Protein AF-A0A520YKG7-F1 (afdb_monomer_lite)

Structure (mmCIF, N/CA/C/O backbone):
data_AF-A0A520YKG7-F1
#
_entry.id   AF-A0A520YKG7-F1
#
loop_
_atom_site.group_PDB
_atom_site.id
_atom_site.type_symbol
_atom_site.label_atom_id
_atom_site.label_alt_id
_atom_site.label_comp_id
_atom_site.label_asym_id
_atom_site.label_entity_id
_atom_site.label_seq_id
_atom_site.pdbx_PDB_ins_code
_atom_site.Cartn_x
_atom_site.Cartn_y
_atom_site.Cartn_z
_atom_site.occupancy
_atom_site.B_iso_or_equiv
_atom_site.auth_seq_id
_atom_site.auth_comp_id
_atom_site.auth_asym_id
_atom_site.auth_atom_id
_atom_site.pdbx_PDB_model_num
ATOM 1 N N . MET A 1 1 ? 3.616 19.211 -16.655 1.00 41.81 1 MET A N 1
ATOM 2 C CA . MET A 1 1 ? 2.172 19.177 -16.351 1.00 41.81 1 MET A CA 1
ATOM 3 C C . MET A 1 1 ? 2.049 18.982 -14.856 1.00 41.81 1 MET A C 1
ATOM 5 O O . MET A 1 1 ? 2.781 18.160 -14.324 1.00 41.81 1 MET A O 1
ATOM 9 N N . THR A 1 2 ? 1.227 19.769 -14.176 1.00 41.72 2 THR A N 1
ATOM 10 C CA . THR A 1 2 ? 0.953 19.581 -12.748 1.00 41.72 2 THR A CA 1
ATOM 11 C C . THR A 1 2 ? 0.110 18.315 -12.625 1.00 41.72 2 THR A C 1
ATOM 13 O O . THR A 1 2 ? -1.016 18.299 -13.120 1.00 41.72 2 THR A O 1
ATOM 16 N N . ALA A 1 3 ? 0.666 17.235 -12.073 1.00 53.41 3 ALA A N 1
ATOM 17 C CA . ALA A 1 3 ? -0.140 16.084 -11.688 1.00 53.41 3 ALA A CA 1
ATOM 18 C C . ALA A 1 3 ? -1.096 16.581 -10.601 1.00 53.41 3 ALA A C 1
ATOM 20 O O . ALA A 1 3 ? -0.657 17.030 -9.541 1.00 53.41 3 ALA A O 1
ATOM 21 N N . ASN A 1 4 ? -2.392 16.621 -10.900 1.00 57.44 4 ASN A N 1
ATOM 22 C CA . ASN A 1 4 ? -3.380 16.861 -9.863 1.00 57.44 4 ASN A CA 1
ATOM 23 C C . ASN A 1 4 ? -3.412 15.580 -9.035 1.00 57.44 4 ASN A C 1
ATOM 25 O O . ASN A 1 4 ? -3.989 14.594 -9.486 1.00 57.44 4 ASN A O 1
ATOM 29 N N . ALA A 1 5 ? -2.736 15.588 -7.884 1.00 66.00 5 ALA A N 1
ATOM 30 C CA . ALA A 1 5 ? -2.836 14.510 -6.913 1.00 66.00 5 ALA A CA 1
ATOM 31 C C . ALA A 1 5 ? -4.321 14.289 -6.614 1.00 66.00 5 ALA A C 1
ATOM 33 O O . ALA A 1 5 ? -5.017 15.209 -6.169 1.00 66.00 5 ALA A O 1
ATOM 34 N N . MET A 1 6 ? -4.817 13.098 -6.929 1.00 80.38 6 MET A N 1
ATOM 35 C CA . MET A 1 6 ? -6.209 12.741 -6.713 1.00 80.38 6 MET A CA 1
ATOM 36 C C . MET A 1 6 ? -6.215 11.731 -5.578 1.00 80.38 6 MET A C 1
ATOM 38 O O . MET A 1 6 ? -5.875 10.563 -5.740 1.00 80.38 6 MET A O 1
ATOM 42 N N . LEU A 1 7 ? -6.507 12.245 -4.385 1.00 88.81 7 LEU A N 1
ATOM 43 C CA . LEU A 1 7 ? -6.588 11.438 -3.178 1.00 88.81 7 LEU A CA 1
ATOM 44 C C . LEU A 1 7 ? -7.833 10.562 -3.258 1.00 88.81 7 LEU A C 1
ATOM 46 O O . LEU A 1 7 ? -8.961 11.060 -3.264 1.00 88.81 7 LEU A O 1
ATOM 50 N N . VAL A 1 8 ? -7.608 9.256 -3.293 1.00 91.19 8 VAL A N 1
ATOM 51 C CA . VAL A 1 8 ? -8.650 8.239 -3.247 1.00 91.19 8 VAL A CA 1
ATOM 52 C C . VAL A 1 8 ? -8.713 7.684 -1.839 1.00 91.19 8 VAL A C 1
ATOM 54 O O . VAL A 1 8 ? -7.689 7.341 -1.259 1.00 91.19 8 VAL A O 1
ATOM 57 N N . THR A 1 9 ? -9.928 7.558 -1.309 1.00 94.25 9 THR A N 1
ATOM 58 C CA . THR A 1 9 ? -10.189 6.876 -0.041 1.00 94.25 9 THR A CA 1
ATOM 59 C C . THR A 1 9 ? -11.094 5.678 -0.287 1.00 94.25 9 THR A C 1
ATOM 61 O O . THR A 1 9 ? -12.175 5.814 -0.861 1.00 94.25 9 THR A O 1
ATOM 64 N N . GLN A 1 10 ? -10.670 4.502 0.168 1.00 94.44 10 GLN A N 1
ATOM 65 C CA . GLN A 1 10 ? -11.417 3.253 0.046 1.00 94.44 10 GLN A CA 1
ATOM 66 C C . GLN A 1 10 ? -11.603 2.601 1.414 1.00 94.44 10 GLN A C 1
ATOM 68 O O . GLN A 1 10 ? -10.693 2.556 2.242 1.00 94.44 10 GLN A O 1
ATOM 73 N N . MET A 1 11 ? -12.813 2.102 1.656 1.00 96.25 11 MET A N 1
ATOM 74 C CA . MET A 1 11 ? -13.170 1.469 2.921 1.00 96.25 11 MET A CA 1
ATOM 75 C C . MET A 1 11 ? -12.993 -0.042 2.827 1.00 96.25 11 MET A C 1
ATOM 77 O O . MET A 1 11 ? -13.599 -0.676 1.966 1.00 96.25 11 MET A O 1
ATOM 81 N N . GLY A 1 12 ? -12.202 -0.593 3.743 1.00 94.12 12 GLY A N 1
ATOM 82 C CA . GLY A 1 12 ? -12.228 -2.008 4.085 1.00 94.12 12 GLY A CA 1
ATOM 83 C C . GLY A 1 12 ? -13.203 -2.298 5.227 1.00 94.12 12 GLY A C 1
ATOM 84 O O . GLY A 1 12 ? -13.987 -1.426 5.629 1.00 94.12 12 GLY A O 1
ATOM 85 N N . ASP A 1 13 ? -13.121 -3.501 5.792 1.00 95.44 13 ASP A N 1
ATOM 86 C CA . ASP A 1 13 ? -13.979 -3.924 6.908 1.00 95.44 13 ASP A CA 1
ATOM 87 C C . ASP A 1 13 ? -13.595 -3.189 8.203 1.00 95.44 13 ASP A C 1
ATOM 89 O O . ASP A 1 13 ? -14.418 -2.482 8.791 1.00 95.44 13 ASP A O 1
ATOM 93 N N . ASP A 1 14 ? -12.316 -3.232 8.570 1.00 96.62 14 ASP A N 1
ATOM 94 C CA . ASP A 1 14 ? -11.746 -2.671 9.803 1.00 96.62 14 ASP A CA 1
ATOM 95 C C . ASP A 1 14 ? -10.835 -1.464 9.576 1.00 96.62 14 ASP A C 1
ATOM 97 O O . ASP A 1 14 ? -10.457 -0.771 10.523 1.00 96.62 14 ASP A O 1
ATOM 101 N N . VAL A 1 15 ? -10.463 -1.208 8.325 1.00 96.38 15 VAL A N 1
ATOM 102 C CA . VAL A 1 15 ? -9.498 -0.167 7.964 1.00 96.38 15 VAL A CA 1
ATOM 103 C C . VAL A 1 15 ? -10.014 0.722 6.842 1.00 96.38 15 VAL A C 1
ATOM 105 O O . VAL A 1 15 ? -10.948 0.380 6.116 1.00 96.38 15 VAL A O 1
ATOM 108 N N . VAL A 1 16 ? -9.410 1.895 6.716 1.00 96.69 16 VAL A N 1
ATOM 109 C CA . VAL A 1 16 ? -9.619 2.834 5.617 1.00 96.69 16 VAL A CA 1
ATOM 110 C C . VAL A 1 16 ? -8.267 3.099 4.970 1.00 96.69 16 VAL A C 1
ATOM 112 O O . VAL A 1 16 ? -7.317 3.462 5.662 1.00 96.69 16 VAL A O 1
ATOM 115 N N . PHE A 1 17 ? -8.194 2.916 3.656 1.00 95.56 17 PHE A N 1
ATOM 116 C CA . PHE A 1 17 ? -7.004 3.173 2.854 1.00 95.56 17 PHE A CA 1
ATOM 117 C C . PHE A 1 17 ? -7.140 4.517 2.149 1.00 95.56 17 PHE A C 1
ATOM 119 O O . PHE A 1 17 ? -8.188 4.783 1.555 1.00 95.56 17 PHE A O 1
ATOM 126 N N . SER A 1 18 ? -6.081 5.321 2.161 1.00 94.12 18 SER A N 1
ATOM 127 C CA . SER A 1 18 ? -5.967 6.517 1.329 1.00 94.12 18 SER A CA 1
ATOM 128 C C . SER A 1 18 ? -4.671 6.494 0.526 1.00 94.12 18 SER A C 1
ATOM 130 O O . SER A 1 18 ? -3.623 6.144 1.060 1.00 94.12 18 SER A O 1
ATOM 132 N N . TYR A 1 19 ? -4.741 6.848 -0.755 1.00 91.94 19 TYR A N 1
ATOM 133 C CA . TYR A 1 19 ? -3.592 6.874 -1.667 1.00 91.94 19 TYR A CA 1
ATOM 134 C C . TYR A 1 19 ? -3.807 7.887 -2.798 1.00 91.94 19 TYR A C 1
ATOM 136 O O . TYR A 1 19 ? -4.915 8.388 -2.992 1.00 91.94 19 TYR A O 1
ATOM 144 N N . ASP A 1 20 ? -2.746 8.190 -3.544 1.00 88.00 20 ASP A N 1
ATOM 145 C CA . ASP A 1 20 ? -2.796 9.061 -4.723 1.00 88.00 20 ASP A CA 1
ATOM 146 C C . ASP A 1 20 ? -2.929 8.227 -6.009 1.00 88.00 20 ASP A C 1
ATOM 148 O O . ASP A 1 20 ? -2.026 7.461 -6.361 1.00 88.00 20 ASP A O 1
ATOM 152 N N . GLU A 1 21 ? -4.046 8.379 -6.728 1.00 83.12 21 GLU A N 1
ATOM 153 C CA . GLU A 1 21 ? -4.268 7.672 -8.002 1.00 83.12 21 GLU A CA 1
ATOM 154 C C . GLU A 1 21 ? -3.567 8.322 -9.205 1.00 83.12 21 GLU A C 1
ATOM 156 O O . GLU A 1 21 ? -3.697 7.841 -10.327 1.00 83.12 21 GLU A O 1
ATOM 161 N N . SER A 1 22 ? -2.801 9.400 -8.997 1.00 78.75 22 SER A N 1
ATOM 162 C CA . SER A 1 22 ? -1.868 9.916 -10.006 1.00 78.75 22 SER A CA 1
ATOM 163 C C . SER A 1 22 ? -0.537 9.151 -10.049 1.00 78.75 22 SER A C 1
ATOM 165 O O . SER A 1 22 ? 0.295 9.407 -10.923 1.00 78.75 22 SER A O 1
ATOM 167 N N . SER A 1 23 ? -0.327 8.208 -9.120 1.00 76.44 23 SER A N 1
ATOM 168 C CA . SER A 1 23 ? 0.858 7.348 -9.093 1.00 76.44 23 SER A CA 1
ATOM 169 C C . SER A 1 23 ? 0.849 6.323 -10.247 1.00 76.44 23 SER A C 1
ATOM 171 O O . SER A 1 23 ? -0.215 5.926 -10.720 1.00 76.44 23 SER A O 1
ATOM 173 N N . PRO A 1 24 ? 2.020 5.827 -10.690 1.00 78.75 24 PRO A N 1
ATOM 174 C CA . PRO A 1 24 ? 2.124 4.832 -11.772 1.00 78.75 24 PRO A CA 1
ATOM 175 C C . PRO A 1 24 ? 1.618 3.427 -11.387 1.00 78.75 24 PRO A C 1
ATOM 177 O O . PRO A 1 24 ? 1.661 2.506 -12.201 1.00 78.75 24 PRO A O 1
ATOM 1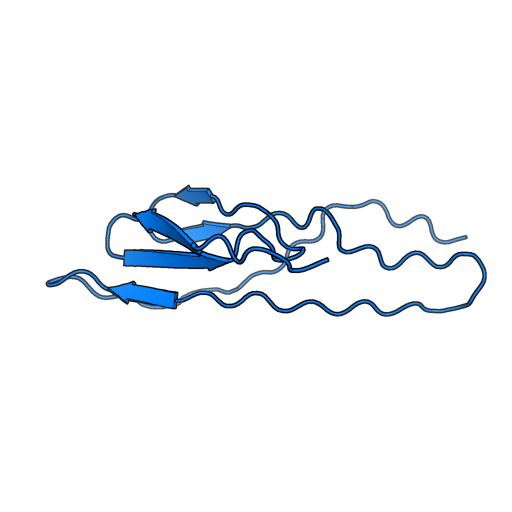80 N N . TYR A 1 25 ? 1.163 3.258 -10.142 1.00 78.44 25 TYR A N 1
ATOM 181 C CA . TYR A 1 25 ? 0.487 2.056 -9.655 1.00 78.44 25 TYR A CA 1
ATOM 182 C C . TYR A 1 25 ? -1.027 2.084 -9.918 1.00 78.44 25 TYR A C 1
ATOM 184 O O . TYR A 1 25 ? -1.723 1.125 -9.589 1.00 78.44 25 TYR A O 1
ATOM 192 N N . GLY A 1 26 ? -1.536 3.183 -10.486 1.00 76.69 26 GLY A N 1
ATOM 193 C CA . GLY A 1 26 ? -2.916 3.315 -10.926 1.00 76.69 26 GLY A CA 1
ATOM 194 C C . GLY A 1 26 ? -3.935 3.253 -9.787 1.00 76.69 26 GLY A C 1
ATOM 195 O O . GLY A 1 26 ? -3.763 3.839 -8.715 1.00 76.69 26 GLY A O 1
ATOM 196 N N . LYS A 1 27 ? -5.048 2.562 -10.047 1.00 84.75 27 LYS A N 1
ATOM 197 C CA . LYS A 1 27 ? -6.190 2.461 -9.129 1.00 84.75 27 LYS A CA 1
ATOM 198 C C . LYS A 1 27 ? -6.060 1.244 -8.224 1.00 84.75 27 LYS A C 1
ATOM 200 O O . LYS A 1 27 ? -5.867 0.127 -8.696 1.00 84.75 27 LYS A O 1
ATOM 205 N N . GLY A 1 28 ? -6.266 1.455 -6.929 1.00 89.19 28 GLY A N 1
ATOM 206 C CA . GLY A 1 28 ? -6.385 0.382 -5.952 1.00 89.19 28 GLY A CA 1
ATOM 207 C C . GLY A 1 28 ? -7.787 -0.234 -5.925 1.00 89.19 28 GLY A C 1
ATOM 208 O O . GLY A 1 28 ? -8.791 0.433 -6.192 1.00 89.19 28 GLY A O 1
ATOM 209 N N . THR A 1 29 ? -7.866 -1.511 -5.562 1.00 91.88 29 THR A N 1
ATOM 210 C CA . THR A 1 29 ? -9.116 -2.213 -5.232 1.00 91.88 29 THR A CA 1
ATOM 211 C C . THR A 1 29 ? -9.025 -2.772 -3.817 1.00 91.88 29 THR A C 1
ATOM 213 O O . THR A 1 29 ? -8.001 -3.346 -3.450 1.00 91.88 29 THR A O 1
ATOM 216 N N . VAL A 1 30 ? -10.095 -2.624 -3.030 1.00 94.56 30 VAL A N 1
ATOM 217 C CA . VAL A 1 30 ? -10.169 -3.115 -1.645 1.00 94.56 30 VAL A CA 1
ATOM 218 C C . VAL A 1 30 ? -11.148 -4.278 -1.538 1.00 94.56 30 VAL A C 1
ATOM 220 O O . VAL A 1 30 ? -12.281 -4.189 -2.011 1.00 94.56 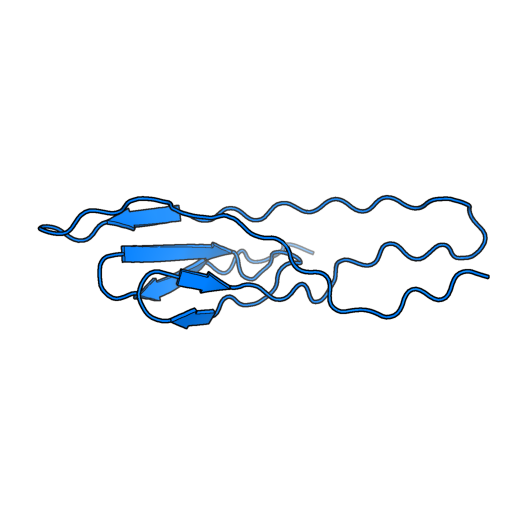30 VAL A O 1
ATOM 223 N N . VAL A 1 31 ? -10.712 -5.356 -0.884 1.00 94.38 31 VAL A N 1
ATOM 224 C CA . VAL A 1 31 ? -11.543 -6.505 -0.504 1.00 94.38 31 VAL A CA 1
ATOM 225 C C . VAL A 1 31 ? -11.216 -6.867 0.943 1.00 94.38 31 VAL A C 1
ATOM 227 O O . VAL A 1 31 ? -10.078 -7.211 1.262 1.00 94.38 31 VAL A O 1
ATOM 230 N N . GLY A 1 32 ? -12.205 -6.775 1.834 1.00 93.75 32 GLY A N 1
ATOM 231 C CA . GLY A 1 32 ? -11.986 -6.933 3.272 1.00 93.75 32 GLY A CA 1
ATOM 232 C C . GLY A 1 32 ? -10.991 -5.897 3.803 1.00 93.75 32 GLY A C 1
ATOM 233 O O . GLY A 1 32 ? -11.183 -4.700 3.612 1.00 93.75 32 GLY A O 1
ATOM 234 N N . ASN A 1 33 ? -9.905 -6.351 4.432 1.00 94.44 33 ASN A N 1
ATOM 235 C CA . ASN A 1 33 ? -8.812 -5.499 4.926 1.00 94.44 33 ASN A CA 1
ATOM 236 C C . ASN A 1 33 ? -7.566 -5.532 4.026 1.00 94.44 33 ASN A C 1
ATOM 238 O O . ASN A 1 33 ? -6.471 -5.195 4.473 1.00 94.44 33 ASN A O 1
ATOM 242 N N . SER A 1 34 ? -7.721 -5.952 2.770 1.00 93.31 34 SER A N 1
ATOM 243 C CA . SER A 1 34 ? -6.637 -6.032 1.795 1.00 93.31 34 SER A CA 1
ATOM 244 C C . SER A 1 34 ? -6.857 -5.024 0.676 1.00 93.31 34 SER A C 1
ATOM 246 O O . SER A 1 34 ? -7.963 -4.904 0.147 1.00 93.31 34 SER A O 1
ATOM 248 N N . ILE A 1 35 ? -5.787 -4.328 0.300 1.00 93.50 35 ILE A N 1
ATOM 249 C CA . ILE A 1 35 ? -5.745 -3.459 -0.873 1.00 93.50 35 ILE A CA 1
ATOM 250 C C . ILE A 1 35 ? -4.789 -4.050 -1.909 1.00 93.50 35 ILE A C 1
ATOM 252 O O . ILE A 1 35 ? -3.745 -4.602 -1.563 1.00 93.50 35 ILE A O 1
ATOM 256 N N . SER A 1 36 ? -5.153 -3.968 -3.183 1.00 91.50 36 SER A N 1
ATOM 257 C CA . SER A 1 36 ? -4.320 -4.409 -4.303 1.00 91.50 36 SER A CA 1
ATOM 258 C C . SER A 1 36 ? -4.245 -3.320 -5.363 1.00 91.50 36 SER A C 1
ATOM 260 O O . SER A 1 36 ? -5.243 -2.647 -5.615 1.00 91.50 36 SER A O 1
ATOM 262 N N . PHE A 1 37 ? -3.072 -3.175 -5.976 1.00 89.12 37 PHE A N 1
ATOM 263 C CA . PHE A 1 37 ? -2.781 -2.209 -7.034 1.00 89.12 37 PHE A CA 1
ATOM 264 C C . PHE A 1 37 ? -2.260 -2.943 -8.264 1.00 89.12 37 PHE A C 1
ATOM 266 O O . PHE A 1 37 ? -1.554 -3.943 -8.121 1.00 89.12 37 PHE A O 1
ATOM 273 N N . ASP A 1 38 ? -2.597 -2.433 -9.445 1.00 83.19 38 ASP A N 1
ATOM 274 C CA . ASP A 1 38 ? -2.124 -2.956 -10.724 1.00 83.19 38 ASP A CA 1
ATOM 275 C C . ASP A 1 38 ? -1.366 -1.842 -11.464 1.00 83.19 38 ASP A C 1
ATOM 277 O O . ASP A 1 38 ? -1.982 -0.837 -11.836 1.00 83.19 38 ASP A O 1
ATOM 281 N N . PRO A 1 39 ? -0.033 -1.951 -11.617 1.00 76.88 39 PRO A N 1
ATOM 282 C CA . PRO A 1 39 ? 0.759 -0.905 -12.243 1.00 76.88 39 PRO A CA 1
ATOM 283 C C . PRO A 1 39 ? 0.432 -0.771 -13.730 1.00 76.88 39 PRO A C 1
ATOM 285 O O . PRO A 1 39 ? 0.579 -1.709 -14.507 1.00 76.88 39 PRO A O 1
ATOM 288 N N . ASP A 1 40 ? 0.043 0.432 -14.150 1.00 72.75 40 ASP A N 1
ATOM 289 C CA . ASP A 1 40 ? -0.351 0.706 -15.535 1.00 72.75 40 ASP A CA 1
ATOM 290 C C . ASP A 1 40 ?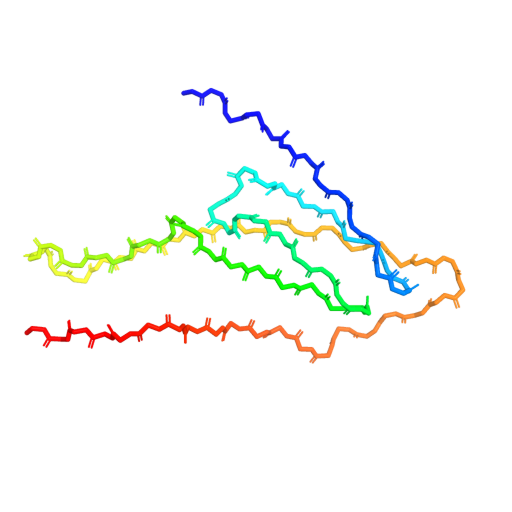 0.782 1.323 -16.375 1.00 72.75 40 ASP A C 1
ATOM 292 O O . ASP A 1 40 ? 0.784 1.210 -17.605 1.00 72.75 40 ASP A O 1
ATOM 296 N N . ASN A 1 41 ? 1.773 1.939 -15.722 1.00 70.00 41 ASN A N 1
ATOM 297 C CA . ASN A 1 41 ? 2.812 2.739 -16.377 1.00 70.00 41 ASN A CA 1
ATOM 298 C C . ASN A 1 41 ? 4.242 2.457 -15.887 1.00 70.00 41 ASN A C 1
ATOM 300 O O . ASN A 1 41 ? 5.148 3.254 -16.134 1.00 70.00 41 ASN A O 1
ATOM 304 N N . ILE A 1 42 ? 4.480 1.324 -15.226 1.00 75.31 42 ILE A N 1
ATOM 305 C CA . ILE A 1 42 ? 5.837 0.881 -14.874 1.00 75.31 42 ILE A CA 1
ATOM 306 C C . ILE A 1 42 ? 6.335 -0.055 -15.978 1.00 75.31 42 ILE A C 1
ATOM 308 O O . ILE A 1 42 ? 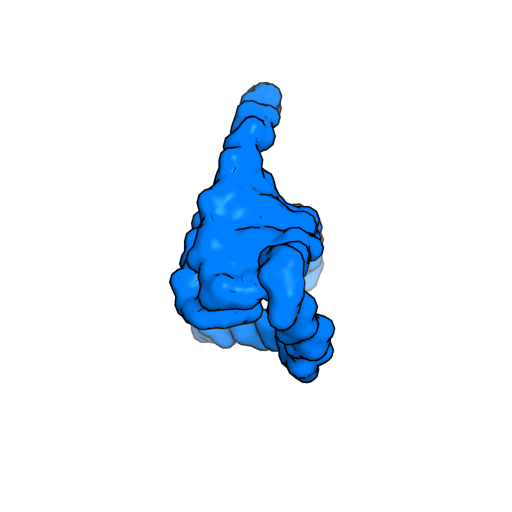5.860 -1.179 -16.105 1.00 75.31 42 ILE A O 1
ATOM 312 N N . ARG A 1 43 ? 7.276 0.414 -16.807 1.00 72.75 43 ARG A N 1
ATOM 313 C CA . ARG A 1 43 ? 7.840 -0.363 -17.925 1.00 72.75 43 ARG A CA 1
ATOM 314 C C . ARG A 1 43 ? 9.358 -0.296 -17.943 1.00 72.75 43 ARG A C 1
ATOM 316 O O . ARG A 1 43 ? 9.928 0.715 -18.341 1.00 72.75 43 ARG A O 1
ATOM 323 N N . ALA A 1 44 ? 10.004 -1.392 -17.567 1.00 70.06 44 ALA A N 1
ATOM 324 C CA . ALA A 1 44 ? 11.447 -1.570 -17.680 1.00 70.06 44 ALA A CA 1
ATOM 325 C C . ALA A 1 44 ? 11.795 -2.299 -18.993 1.00 70.06 44 ALA A C 1
ATOM 327 O O . ALA A 1 44 ? 12.155 -3.473 -19.000 1.00 70.06 44 ALA A O 1
ATOM 328 N N . GLU A 1 45 ? 11.640 -1.622 -20.133 1.00 69.12 45 GLU A N 1
ATOM 329 C CA . GLU A 1 45 ? 11.917 -2.216 -21.449 1.00 69.12 45 GLU A CA 1
ATOM 330 C C . GLU A 1 45 ? 13.377 -1.983 -21.874 1.00 69.12 45 GLU A C 1
ATOM 332 O O . GLU A 1 45 ? 13.826 -0.846 -22.025 1.00 69.12 45 GLU A O 1
ATOM 337 N N . SER A 1 46 ? 14.123 -3.062 -22.139 1.00 62.12 46 SER A N 1
ATOM 338 C CA . SER A 1 46 ? 15.447 -2.970 -22.764 1.00 62.12 46 SER A CA 1
ATOM 339 C C . SER A 1 46 ? 15.301 -2.786 -24.276 1.00 62.12 46 SER A C 1
ATOM 341 O O . SER A 1 46 ? 15.248 -3.747 -25.039 1.00 62.12 46 SER A O 1
ATOM 343 N N . MET A 1 47 ? 15.255 -1.539 -24.746 1.00 69.44 47 MET A N 1
ATOM 344 C CA . MET A 1 47 ? 15.242 -1.214 -26.183 1.00 69.44 47 MET A CA 1
ATOM 345 C C . MET A 1 47 ? 16.638 -1.357 -26.829 1.00 69.44 47 MET A C 1
ATOM 347 O O . MET A 1 47 ? 17.107 -0.465 -27.534 1.00 69.44 47 MET A O 1
ATOM 351 N N . GLY A 1 48 ? 17.353 -2.446 -26.532 1.00 64.69 48 GLY A N 1
ATOM 352 C CA . GLY A 1 48 ? 18.742 -2.657 -26.964 1.00 64.69 48 GLY A CA 1
ATOM 353 C C . GLY A 1 48 ? 19.779 -1.814 -26.206 1.00 64.69 48 GLY A C 1
ATOM 354 O O . GLY A 1 48 ? 20.936 -1.760 -26.616 1.00 64.69 48 GLY A O 1
ATOM 355 N N . ALA A 1 49 ? 19.379 -1.166 -25.106 1.00 62.62 49 ALA A N 1
ATOM 356 C CA . ALA A 1 49 ? 20.218 -0.268 -24.305 1.00 62.62 49 ALA A CA 1
ATOM 357 C C . ALA A 1 49 ? 20.922 -0.950 -23.109 1.00 62.62 49 ALA A C 1
ATOM 359 O O . ALA A 1 49 ? 21.666 -0.291 -22.386 1.00 62.62 49 ALA A O 1
ATOM 360 N N . GLY A 1 50 ? 20.709 -2.255 -22.897 1.00 66.12 50 GLY A N 1
ATOM 361 C CA . GLY A 1 50 ? 21.153 -2.971 -21.693 1.00 66.12 50 GLY A CA 1
ATOM 362 C C . GLY A 1 50 ? 20.067 -3.030 -20.613 1.00 66.12 50 GLY A C 1
ATOM 363 O O . GLY A 1 50 ? 18.896 -2.786 -20.905 1.00 66.12 50 GLY A O 1
ATOM 364 N N . ALA A 1 51 ? 20.427 -3.406 -19.382 1.00 66.25 51 ALA A N 1
ATOM 365 C CA . ALA A 1 51 ? 19.471 -3.469 -18.274 1.00 66.25 51 ALA A CA 1
ATOM 366 C C . ALA A 1 51 ? 18.877 -2.075 -17.998 1.00 66.25 51 ALA A C 1
ATOM 368 O O . ALA A 1 51 ? 19.623 -1.112 -17.820 1.00 66.25 51 ALA A O 1
ATOM 369 N N . VAL A 1 52 ? 17.546 -1.979 -17.980 1.00 70.38 52 VAL A N 1
ATOM 370 C CA . VAL A 1 52 ? 16.807 -0.754 -17.651 1.00 70.38 52 VAL A CA 1
ATOM 371 C C . VAL A 1 52 ? 16.142 -0.964 -16.300 1.00 70.38 52 VAL A C 1
ATOM 373 O O . VAL A 1 52 ? 15.464 -1.966 -16.097 1.00 70.38 52 VAL A O 1
ATOM 376 N N . GLU A 1 53 ? 16.350 -0.025 -15.385 1.00 75.69 53 GLU A N 1
ATOM 377 C CA . GLU A 1 53 ? 15.703 0.001 -14.076 1.00 75.69 53 GLU A CA 1
ATOM 378 C C . GLU A 1 53 ? 14.653 1.113 -14.066 1.00 75.69 53 GLU A C 1
ATOM 380 O O . GLU A 1 53 ? 14.915 2.230 -14.521 1.00 75.69 53 GLU A O 1
ATOM 385 N N . VAL A 1 54 ? 13.456 0.798 -13.571 1.00 75.62 54 VAL A N 1
ATOM 386 C CA . VAL A 1 54 ? 12.390 1.774 -13.334 1.00 75.62 54 VAL A CA 1
ATOM 387 C C . VAL A 1 54 ? 11.944 1.639 -11.892 1.00 75.62 54 VAL A C 1
ATOM 389 O O . VAL A 1 54 ? 11.567 0.556 -11.452 1.00 75.62 54 VAL A O 1
ATOM 392 N N . GLU A 1 55 ? 11.966 2.757 -11.178 1.00 79.19 55 GLU A N 1
ATOM 393 C CA . GLU A 1 55 ? 11.480 2.861 -9.810 1.00 79.19 55 GLU A CA 1
ATOM 394 C C . GLU A 1 55 ? 10.198 3.692 -9.784 1.00 79.19 55 GLU A C 1
ATOM 396 O O . GLU A 1 55 ? 10.058 4.697 -10.487 1.00 79.19 55 GLU A O 1
ATOM 401 N N . ALA A 1 56 ? 9.265 3.277 -8.939 1.00 79.19 56 ALA A N 1
ATOM 402 C CA . ALA A 1 56 ? 8.103 4.058 -8.578 1.00 79.19 56 ALA A CA 1
ATOM 403 C C . ALA A 1 56 ? 7.833 3.906 -7.081 1.00 79.19 56 ALA A C 1
ATOM 405 O O . ALA A 1 56 ? 8.248 2.933 -6.457 1.00 79.19 56 ALA A O 1
ATOM 406 N N . ILE A 1 57 ? 7.130 4.881 -6.502 1.00 83.56 57 ILE A N 1
ATOM 407 C CA . ILE A 1 57 ? 6.751 4.864 -5.088 1.00 83.56 57 ILE A CA 1
ATOM 408 C C . ILE A 1 57 ? 5.243 5.069 -4.979 1.00 83.56 57 ILE A C 1
ATOM 410 O O . ILE A 1 57 ? 4.693 6.005 -5.560 1.00 83.56 57 ILE A O 1
ATOM 414 N N . LEU A 1 58 ? 4.594 4.200 -4.207 1.00 85.19 58 LEU A N 1
ATOM 415 C CA . LEU A 1 58 ? 3.200 4.325 -3.806 1.00 85.19 58 LEU A CA 1
ATOM 416 C C . LEU A 1 58 ? 3.135 4.613 -2.307 1.00 85.19 58 LEU A C 1
ATOM 418 O O . LEU A 1 58 ? 3.579 3.804 -1.494 1.00 85.19 58 LEU A O 1
ATOM 422 N N . ALA A 1 59 ? 2.564 5.758 -1.945 1.00 88.56 59 ALA A N 1
ATOM 423 C CA . ALA A 1 59 ? 2.253 6.081 -0.560 1.00 88.56 59 ALA A CA 1
ATOM 424 C C . ALA A 1 59 ? 0.818 5.642 -0.238 1.00 88.56 59 ALA A C 1
ATOM 426 O O . ALA A 1 59 ? -0.115 6.001 -0.960 1.00 88.56 59 ALA A O 1
ATOM 427 N N . ILE A 1 60 ? 0.654 4.875 0.842 1.00 91.25 60 ILE A N 1
ATOM 428 C CA . ILE A 1 60 ? -0.644 4.399 1.330 1.00 91.25 60 ILE A CA 1
ATOM 429 C C . ILE A 1 60 ? -0.765 4.764 2.805 1.00 91.25 60 ILE A C 1
ATOM 431 O O . ILE A 1 60 ? 0.019 4.297 3.631 1.00 91.25 60 ILE A O 1
ATOM 435 N N . ASP A 1 61 ? -1.787 5.543 3.135 1.00 93.75 61 ASP A N 1
ATOM 436 C CA . ASP A 1 61 ? -2.194 5.788 4.511 1.00 93.75 61 ASP A CA 1
ATOM 437 C C . ASP A 1 61 ? -3.255 4.766 4.921 1.00 93.75 61 ASP A C 1
ATOM 439 O O . ASP A 1 61 ? -4.259 4.583 4.229 1.00 93.75 61 ASP A O 1
ATOM 443 N N . ILE A 1 62 ? -3.051 4.117 6.069 1.00 95.00 62 ILE A N 1
ATOM 444 C CA . ILE A 1 62 ? -3.975 3.117 6.614 1.00 95.00 62 ILE A CA 1
ATOM 445 C C . ILE A 1 62 ? -4.492 3.603 7.964 1.00 95.00 62 ILE A C 1
ATOM 447 O O . ILE A 1 62 ? -3.733 3.767 8.919 1.00 95.00 62 ILE A O 1
ATOM 451 N N . TRP A 1 63 ? -5.804 3.787 8.055 1.00 96.44 63 TRP A N 1
ATOM 452 C CA . TRP A 1 63 ? -6.488 4.202 9.275 1.00 96.44 63 TRP A CA 1
ATOM 453 C C . TRP A 1 63 ? -7.294 3.040 9.839 1.00 96.44 63 TRP A C 1
ATOM 455 O O . TRP A 1 63 ? -8.168 2.504 9.162 1.00 96.44 63 TRP A O 1
ATOM 465 N N . ILE A 1 64 ? -7.029 2.662 11.089 1.00 96.81 64 ILE A N 1
ATOM 466 C CA . ILE A 1 64 ? -7.772 1.601 11.779 1.00 96.81 64 ILE A CA 1
ATOM 467 C C . ILE A 1 64 ? -9.042 2.203 12.382 1.00 96.81 64 ILE A C 1
ATOM 469 O O . ILE A 1 64 ? -8.989 3.218 13.082 1.00 96.81 64 ILE A O 1
ATOM 473 N N . LYS A 1 65 ? -10.194 1.585 12.113 1.00 96.62 65 LYS A N 1
ATOM 474 C CA . LYS A 1 65 ? -11.476 2.031 12.662 1.00 96.62 65 LYS A CA 1
ATOM 475 C C . LYS A 1 65 ? -11.504 1.854 14.188 1.00 96.62 65 LYS A C 1
ATOM 477 O O . LYS A 1 65 ? -10.919 0.902 14.714 1.00 96.62 65 LYS A O 1
ATOM 482 N N . PRO A 1 66 ? -12.202 2.736 14.926 1.00 97.12 66 PRO A N 1
ATOM 483 C CA . PRO A 1 66 ? -12.355 2.582 16.368 1.00 97.12 66 PRO A CA 1
ATOM 484 C C . PRO A 1 66 ? -12.953 1.217 16.733 1.00 97.12 66 PRO A C 1
ATOM 486 O O . PRO A 1 66 ? -14.000 0.845 16.212 1.00 97.12 66 PRO A O 1
ATOM 489 N N . GLY A 1 67 ? -12.307 0.499 17.654 1.00 96.50 67 GLY A N 1
ATOM 490 C CA . GLY A 1 67 ? -12.756 -0.823 18.111 1.00 96.50 67 GLY A CA 1
ATOM 491 C C . GLY A 1 67 ? -12.199 -2.012 17.321 1.00 96.50 67 GLY A C 1
ATOM 492 O O . GLY A 1 67 ? -12.422 -3.144 17.741 1.00 96.50 67 GLY A O 1
ATOM 493 N N . SER A 1 68 ? -11.443 -1.771 16.249 1.00 96.38 68 SER A N 1
ATOM 494 C CA . SER A 1 68 ? -10.764 -2.813 15.472 1.00 96.38 68 SER A CA 1
ATOM 495 C C . SER A 1 68 ? -9.262 -2.874 15.778 1.00 96.38 68 SER A C 1
ATOM 497 O O . SER A 1 68 ? -8.686 -1.979 16.400 1.00 96.38 68 SER A O 1
ATOM 499 N N . SER A 1 69 ? -8.607 -3.939 15.314 1.00 92.75 69 SER A N 1
ATOM 500 C CA . SER A 1 69 ? -7.150 -4.089 15.326 1.00 92.75 69 SER A CA 1
ATOM 501 C C . SER A 1 69 ? -6.668 -4.568 13.965 1.00 92.75 69 SER A C 1
ATOM 503 O O . SER A 1 69 ? -7.299 -5.440 13.373 1.00 92.75 69 SER A O 1
ATOM 505 N N . LEU A 1 70 ? -5.528 -4.057 13.508 1.00 88.00 70 LEU A N 1
ATOM 506 C CA . LEU A 1 70 ? -4.878 -4.517 12.287 1.00 88.00 70 LEU A CA 1
ATOM 507 C C . LEU A 1 70 ? -3.547 -5.186 12.632 1.00 88.00 70 LEU A C 1
ATOM 509 O O . LEU A 1 70 ? -2.722 -4.604 13.335 1.00 88.00 70 LEU A O 1
ATOM 513 N N . VAL A 1 71 ? -3.329 -6.376 12.083 1.00 91.12 71 VAL A N 1
ATOM 514 C CA . VAL A 1 71 ? -2.002 -6.981 11.954 1.00 91.12 71 VAL A CA 1
ATOM 515 C C . VAL A 1 71 ? -1.684 -6.997 10.468 1.00 91.12 71 VAL A C 1
ATOM 517 O O . VAL A 1 71 ? -2.433 -7.577 9.684 1.00 91.12 71 VAL A O 1
ATOM 520 N N . LEU A 1 72 ? -0.603 -6.324 10.076 1.00 88.62 72 LEU A N 1
ATOM 521 C CA . LEU A 1 72 ? -0.094 -6.420 8.716 1.00 88.62 72 LEU A CA 1
ATOM 522 C C . LEU A 1 72 ? 0.632 -7.759 8.577 1.00 88.62 72 LEU A C 1
ATOM 524 O O . LEU A 1 72 ? 1.728 -7.924 9.106 1.00 88.62 72 LEU A O 1
ATOM 528 N N . ASP A 1 73 ? -0.020 -8.712 7.922 1.00 89.88 73 ASP A N 1
ATOM 529 C CA . ASP A 1 73 ? 0.461 -10.092 7.817 1.00 89.88 73 ASP A CA 1
ATOM 530 C C . ASP A 1 73 ? 1.388 -10.306 6.609 1.00 89.88 73 ASP A C 1
ATOM 532 O O . ASP A 1 73 ? 2.404 -10.988 6.707 1.00 89.88 73 ASP A O 1
ATOM 536 N N . SER A 1 74 ? 1.078 -9.675 5.473 1.00 89.94 74 SER A N 1
ATOM 537 C CA . SER A 1 74 ? 1.852 -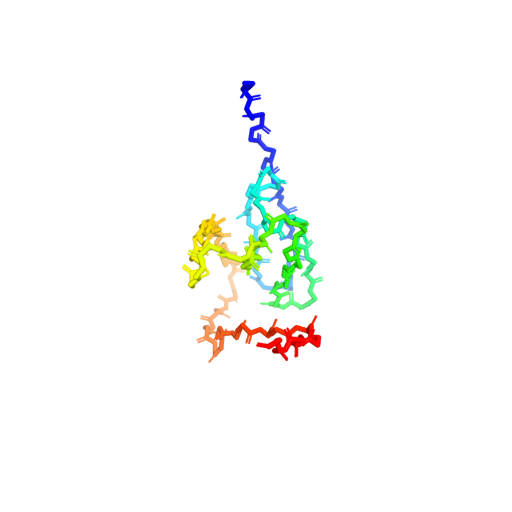9.799 4.235 1.00 89.94 74 SER A CA 1
ATOM 538 C C . SER A 1 74 ? 1.877 -8.497 3.434 1.00 89.94 74 SER A C 1
ATOM 540 O O . SER A 1 74 ? 0.920 -7.721 3.425 1.00 89.94 74 SER A O 1
ATOM 542 N N . ILE A 1 75 ? 3.002 -8.275 2.753 1.00 89.81 75 ILE A N 1
ATOM 543 C CA . ILE A 1 75 ? 3.130 -7.370 1.611 1.00 89.81 75 ILE A CA 1
ATOM 544 C C . ILE A 1 75 ? 3.724 -8.223 0.499 1.00 89.81 75 ILE A C 1
ATOM 546 O O . ILE A 1 75 ? 4.868 -8.662 0.611 1.00 89.81 75 ILE A O 1
ATOM 550 N N . ASP A 1 76 ? 2.953 -8.436 -0.560 1.00 88.88 76 ASP A N 1
ATOM 551 C CA . ASP A 1 76 ? 3.388 -9.214 -1.711 1.00 88.88 76 ASP A CA 1
ATOM 552 C C . ASP A 1 76 ? 3.445 -8.326 -2.950 1.00 88.88 76 ASP A C 1
ATOM 554 O O . ASP A 1 76 ? 2.541 -7.531 -3.213 1.00 88.88 76 ASP A O 1
ATOM 558 N N . THR A 1 77 ? 4.483 -8.516 -3.755 1.00 81.88 77 THR A N 1
ATOM 559 C CA . THR A 1 77 ? 4.512 -8.068 -5.144 1.00 81.88 77 THR A CA 1
ATOM 560 C C . THR A 1 77 ? 4.346 -9.288 -6.035 1.00 81.88 77 THR A C 1
ATOM 562 O O . THR A 1 77 ? 4.931 -10.347 -5.799 1.00 81.88 77 THR A O 1
ATOM 565 N N . ARG A 1 78 ? 3.496 -9.168 -7.052 1.00 75.50 78 ARG A N 1
ATOM 566 C CA . ARG A 1 78 ? 3.321 -10.211 -8.058 1.00 75.50 78 ARG A CA 1
ATOM 567 C C . ARG A 1 78 ? 3.515 -9.589 -9.410 1.00 75.50 78 ARG A C 1
ATOM 569 O O . ARG A 1 78 ? 2.853 -8.617 -9.751 1.00 75.50 78 ARG A O 1
ATOM 576 N N . GLU A 1 79 ? 4.412 -10.182 -10.163 1.00 71.94 79 GLU A N 1
ATOM 577 C CA . GLU A 1 79 ? 4.556 -9.857 -11.557 1.00 71.94 79 GLU A CA 1
ATOM 578 C C . GLU A 1 79 ? 3.725 -10.826 -12.395 1.00 71.94 79 GLU A C 1
ATOM 580 O O . GLU A 1 79 ? 3.779 -12.041 -12.199 1.00 71.94 79 GLU A O 1
ATOM 585 N N . LEU A 1 80 ? 2.946 -10.276 -13.323 1.00 61.97 80 LEU A N 1
ATOM 586 C CA . LEU A 1 80 ? 2.168 -11.029 -14.297 1.00 61.97 80 LEU A CA 1
ATOM 587 C C . LEU A 1 80 ? 2.612 -10.584 -15.694 1.00 61.97 80 LEU A C 1
ATOM 589 O O . LEU A 1 80 ? 2.033 -9.672 -16.276 1.00 61.97 80 LEU A O 1
ATOM 593 N N . GLY A 1 81 ? 3.666 -11.207 -16.219 1.00 57.88 81 GLY A N 1
ATOM 594 C CA . GLY A 1 81 ? 4.192 -10.901 -17.546 1.00 57.88 81 GLY A CA 1
ATOM 595 C C . GLY A 1 81 ? 5.120 -11.992 -18.072 1.00 57.88 81 GLY A C 1
ATOM 596 O O . GLY A 1 81 ? 5.901 -12.572 -17.319 1.00 57.88 81 GLY A O 1
ATOM 597 N N . ASP A 1 82 ? 5.027 -12.268 -19.374 1.00 57.06 82 ASP A N 1
ATOM 598 C CA . ASP A 1 82 ? 5.999 -13.102 -20.078 1.00 57.06 82 ASP A CA 1
ATOM 599 C C . ASP A 1 82 ? 7.220 -12.246 -20.429 1.00 57.06 82 ASP A C 1
ATOM 601 O O . ASP A 1 82 ? 7.167 -11.367 -21.293 1.00 57.06 82 ASP A O 1
ATOM 605 N N . TYR A 1 83 ? 8.348 -12.518 -19.780 1.00 58.62 83 TYR A N 1
ATOM 606 C CA .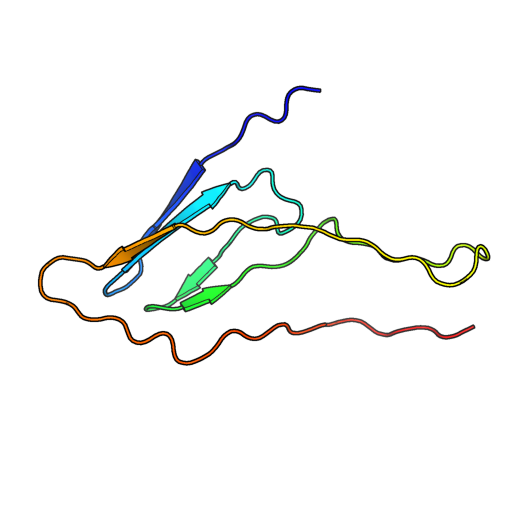 TYR A 1 83 ? 9.624 -11.949 -20.188 1.00 58.62 83 TYR A CA 1
ATOM 607 C C . TYR A 1 83 ? 10.100 -12.617 -21.474 1.00 58.62 83 TYR A C 1
ATOM 609 O O . TYR A 1 83 ? 10.510 -13.779 -21.475 1.00 58.62 83 TYR A O 1
ATOM 617 N N . THR A 1 84 ? 10.099 -11.874 -22.579 1.00 50.81 84 THR A N 1
ATOM 618 C CA . THR A 1 84 ? 10.846 -12.303 -23.764 1.00 50.81 84 THR A CA 1
ATOM 619 C C . THR A 1 84 ? 12.305 -11.902 -23.571 1.00 50.81 84 THR A C 1
ATOM 621 O O . THR A 1 84 ? 12.657 -10.733 -23.699 1.00 50.81 84 THR A O 1
ATOM 624 N N . LEU A 1 85 ? 13.152 -12.869 -23.222 1.00 49.75 85 LEU A N 1
ATOM 625 C CA . LEU A 1 85 ? 14.603 -12.700 -23.261 1.00 49.75 85 LEU A CA 1
ATOM 626 C C . LEU A 1 85 ? 15.054 -12.868 -24.721 1.00 49.75 85 LEU A C 1
ATOM 628 O O . LEU A 1 85 ? 14.869 -13.947 -25.288 1.00 49.75 85 LEU A O 1
ATOM 632 N N . PHE A 1 86 ? 15.584 -11.804 -25.328 1.00 51.66 86 PHE A N 1
ATOM 633 C CA . PHE A 1 86 ? 16.223 -11.849 -26.651 1.00 51.66 86 PHE A CA 1
ATOM 634 C C . PHE A 1 86 ? 17.702 -12.222 -26.530 1.00 51.66 86 PHE A C 1
ATOM 636 O O . PHE A 1 86 ? 18.356 -11.713 -25.590 1.00 51.66 86 PHE A O 1
#

Radius of gyration: 16.24 Å; chains: 1; bounding box: 35×33×45 Å

Foldseek 3Di:
DPQPFDWDWDDAPFKIKIWTCSWQQHDWDDDHPDIDTHGDPFDQDPPVVPGRDDDTDIDMDMGGHPPDDDDPPDDDDDDDDDDDDD

Secondary structure (DSSP, 8-state):
------EEEEE-SSEEEEEETTSTT--EEEETTEEEE--SS-----SSSS---------EEEEEPTT-------------------

pLDDT: mean 80.83, std 14.57, range [41.72, 97.12]

Sequence (86 aa):
MTANAMLVTQMGDDVVFSYDESSPYGKGTVVGNSISFDPDNIRAESMGAGAVEVEAILAIDIWIKPGSSLVLDSIDTRELGDYTLF